Protein AF-A0A0S3R8M5-F1 (afdb_monomer)

Secondary structure (DSSP, 8-state):
---GGGGS-TTSHHHHHHHHHHHHHHHHHH-BTTEEE--SGGGTTT-EEEHHHHHHHHHHSPPPTT----GGGT---------------

Solvent-accessible surface area (backbone atoms only — not comparable to full-atom values): 5503 Å² total; per-residue (Å²): 129,92,63,77,33,69,80,44,59,76,91,38,69,58,22,52,54,43,50,52,55,48,50,54,48,28,53,76,53,30,41,63,84,77,23,28,60,24,73,29,75,94,45,68,58,66,40,70,35,38,63,69,59,42,50,52,44,39,71,76,38,62,61,58,90,82,69,79,70,50,56,86,28,56,49,75,79,81,78,80,75,77,82,79,79,78,88,89,134

pLDDT: mean 86.08, std 13.5, range [41.69, 97.62]

InterPro domains:
  IPR029480 Transposase-associated domain [PF13963] (3-75)

Radius of gyration: 16.36 Å; Cα contacts (8 Å, |Δi|>4): 91; chains: 1; bounding box: 55×29×42 Å

Sequence (89 aa):
MDKSWITKPRNTVEYSIGLQKFLDFAFENGASGDTIRCPCPKCGFVKWQARGIVEEHLILKQFPINYVIWNLHGERQRQDISRNEDESQ

Organism: NCBI:txid157739

Structure (mmCIF, N/CA/C/O backbone):
data_AF-A0A0S3R8M5-F1
#
_entry.id   AF-A0A0S3R8M5-F1
#
loop_
_atom_site.group_PDB
_atom_site.id
_atom_site.type_symbol
_atom_site.label_atom_id
_atom_site.label_alt_id
_atom_site.label_comp_id
_atom_site.label_asym_id
_atom_site.label_entity_id
_atom_site.label_seq_id
_atom_site.pdbx_PDB_ins_code
_atom_site.Cartn_x
_atom_site.Cartn_y
_atom_site.Cartn_z
_atom_site.occupancy
_atom_site.B_iso_or_equiv
_atom_site.auth_seq_id
_atom_site.auth_comp_id
_atom_site.auth_asym_id
_atom_site.auth_atom_id
_atom_site.pdbx_PDB_model_num
ATOM 1 N N . MET A 1 1 ? 4.848 10.087 7.349 1.00 80.25 1 MET A N 1
ATOM 2 C CA . MET A 1 1 ? 3.399 10.097 7.044 1.00 80.25 1 MET A CA 1
ATOM 3 C C . MET A 1 1 ? 2.644 9.589 8.269 1.00 80.25 1 MET A C 1
ATOM 5 O O . MET A 1 1 ? 3.200 8.737 8.952 1.00 80.25 1 MET A O 1
ATOM 9 N N . ASP A 1 2 ? 1.444 10.102 8.571 1.00 87.81 2 ASP A N 1
ATOM 10 C CA . ASP A 1 2 ? 0.576 9.482 9.588 1.00 87.81 2 ASP A CA 1
ATOM 11 C C . ASP A 1 2 ? 0.167 8.071 9.130 1.00 87.81 2 ASP A C 1
ATOM 13 O O . ASP A 1 2 ? -0.198 7.876 7.971 1.00 87.81 2 ASP A O 1
ATOM 17 N N . LYS A 1 3 ? 0.271 7.091 10.032 1.00 90.00 3 LYS A N 1
ATOM 18 C CA . LYS A 1 3 ? -0.022 5.668 9.789 1.00 90.00 3 LYS A CA 1
ATOM 19 C C . LYS A 1 3 ? -1.118 5.126 10.703 1.00 90.00 3 LYS A C 1
ATOM 21 O O . LYS A 1 3 ? -1.442 3.945 10.626 1.00 90.00 3 LYS A O 1
ATOM 26 N N . SER A 1 4 ? -1.721 5.982 11.533 1.00 91.69 4 SER A N 1
ATOM 27 C CA . SER A 1 4 ? -2.831 5.609 12.417 1.00 91.69 4 SER A CA 1
ATOM 28 C C . SER A 1 4 ? -4.048 5.067 11.652 1.00 91.69 4 SER A C 1
ATOM 30 O O . SER A 1 4 ? -4.839 4.301 12.197 1.00 91.69 4 SER A O 1
ATOM 32 N N . TRP A 1 5 ? -4.173 5.412 10.367 1.00 92.56 5 TRP A N 1
ATOM 33 C CA . TRP A 1 5 ? -5.218 4.923 9.471 1.00 92.56 5 TRP A CA 1
ATOM 34 C C . TRP A 1 5 ? -5.125 3.420 9.168 1.00 92.56 5 TRP A C 1
ATOM 36 O O . TRP A 1 5 ? -6.144 2.816 8.849 1.00 92.56 5 TRP A O 1
ATOM 46 N N . ILE A 1 6 ? -3.949 2.791 9.306 1.00 91.50 6 ILE A N 1
ATOM 47 C CA . ILE A 1 6 ? -3.743 1.361 9.001 1.00 91.50 6 ILE A CA 1
ATOM 48 C C . ILE A 1 6 ? -4.636 0.460 9.866 1.00 91.50 6 ILE A C 1
ATOM 50 O O . ILE A 1 6 ? -5.057 -0.609 9.424 1.00 91.50 6 ILE A O 1
ATOM 54 N N . THR A 1 7 ? -4.940 0.891 11.092 1.00 90.75 7 THR A N 1
ATOM 55 C CA . THR A 1 7 ? -5.775 0.146 12.044 1.00 90.75 7 THR A CA 1
ATOM 56 C C . THR A 1 7 ? -7.255 0.526 11.978 1.00 90.75 7 THR A C 1
ATOM 58 O O . THR A 1 7 ? -8.063 -0.048 12.710 1.00 90.75 7 THR A O 1
ATOM 61 N N . LYS A 1 8 ? -7.639 1.480 11.120 1.00 92.19 8 LYS A N 1
ATOM 62 C CA . LYS A 1 8 ? -9.039 1.886 10.952 1.00 92.19 8 LYS A CA 1
ATOM 63 C C . LYS A 1 8 ? -9.809 0.850 10.121 1.00 92.19 8 LYS A C 1
ATOM 65 O O . LYS A 1 8 ? -9.210 0.173 9.282 1.00 92.19 8 LYS A O 1
ATOM 70 N N . PRO A 1 9 ? -11.131 0.706 10.327 1.00 91.75 9 PRO A N 1
ATOM 71 C CA . PRO A 1 9 ? -11.939 -0.182 9.501 1.00 91.75 9 PRO A CA 1
ATOM 72 C C . PRO A 1 9 ? -11.905 0.231 8.021 1.00 91.75 9 PRO A C 1
ATOM 74 O O . PRO A 1 9 ? -11.889 1.409 7.681 1.00 91.75 9 PRO A O 1
ATOM 77 N N . ARG A 1 10 ? -11.927 -0.751 7.117 1.00 90.38 10 ARG A N 1
ATOM 78 C CA . ARG A 1 10 ? -11.737 -0.530 5.667 1.00 90.38 10 ARG A CA 1
ATOM 79 C C . ARG A 1 10 ? -12.858 0.258 4.993 1.00 90.38 10 ARG A C 1
ATOM 81 O O . ARG A 1 10 ? -12.660 0.806 3.918 1.00 90.38 10 ARG A O 1
ATOM 88 N N . ASN A 1 11 ? -14.035 0.282 5.609 1.00 91.12 11 ASN A N 1
ATOM 89 C CA . ASN A 1 11 ? -15.190 1.038 5.142 1.00 91.12 11 ASN A CA 1
ATOM 90 C C . ASN A 1 11 ? -15.204 2.489 5.649 1.00 91.12 11 ASN A C 1
ATOM 92 O O . ASN A 1 11 ? -16.204 3.171 5.441 1.00 91.12 11 ASN A O 1
ATOM 96 N N . THR A 1 12 ? -14.149 2.961 6.324 1.00 95.12 12 THR A N 1
ATOM 97 C CA . THR A 1 12 ? -14.071 4.359 6.756 1.00 95.12 12 THR A CA 1
ATOM 98 C C . THR A 1 12 ? -13.284 5.224 5.780 1.00 95.12 12 THR A C 1
ATOM 100 O O . THR A 1 12 ? -12.395 4.771 5.051 1.00 95.12 12 THR A O 1
ATOM 103 N N . VAL A 1 13 ? -13.611 6.515 5.793 1.00 95.69 13 VAL A N 1
ATOM 104 C CA . VAL A 1 13 ? -12.961 7.531 4.960 1.00 95.69 13 VAL A CA 1
ATOM 105 C C . VAL A 1 13 ? -11.481 7.664 5.320 1.00 95.69 13 VAL A C 1
ATOM 107 O O . VAL A 1 13 ? -10.645 7.827 4.435 1.00 95.69 13 VAL A O 1
ATOM 110 N N . GLU A 1 14 ? -11.126 7.529 6.598 1.00 95.50 14 GLU A N 1
ATOM 111 C CA . GLU A 1 14 ? -9.743 7.597 7.072 1.00 95.50 14 GLU A CA 1
ATOM 112 C C . GLU A 1 14 ? -8.878 6.501 6.449 1.00 95.50 14 GLU A C 1
ATOM 114 O O . GLU A 1 14 ? -7.761 6.786 6.014 1.00 95.50 14 GLU A O 1
ATOM 119 N N . TYR A 1 15 ? -9.400 5.271 6.362 1.00 94.25 15 TYR A N 1
ATOM 120 C CA . TYR A 1 15 ? -8.687 4.174 5.713 1.00 94.25 15 TYR A CA 1
ATOM 121 C C . TYR A 1 15 ? -8.497 4.450 4.220 1.00 94.25 15 TYR A C 1
ATOM 123 O O . TYR A 1 15 ? -7.385 4.327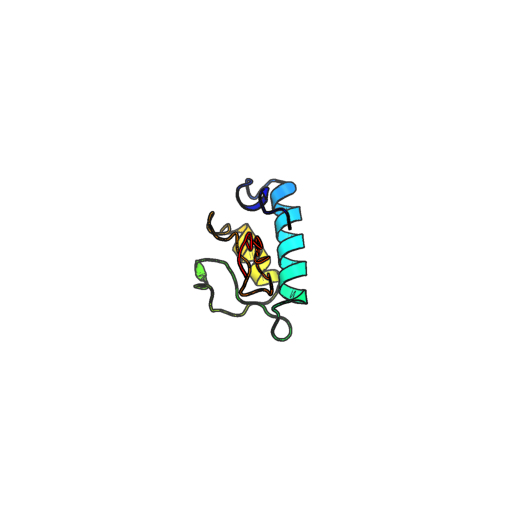 3.711 1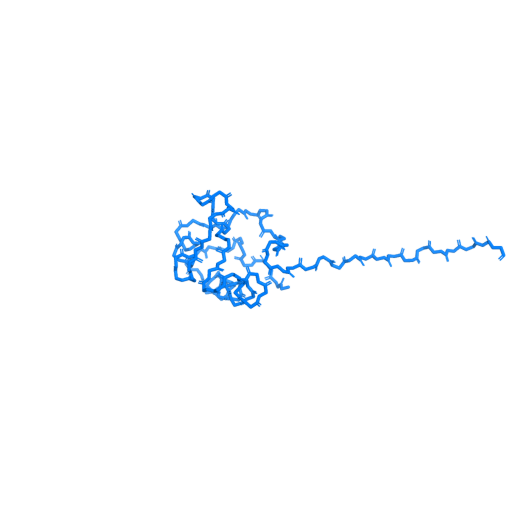.00 94.25 15 TYR A O 1
ATOM 131 N N . SER A 1 16 ? -9.555 4.887 3.528 1.00 94.56 16 SER A N 1
ATOM 132 C CA . SER A 1 16 ? -9.497 5.202 2.096 1.00 94.56 16 SER A CA 1
ATOM 133 C C . SER A 1 16 ? -8.488 6.312 1.785 1.00 94.56 16 SER A C 1
ATOM 135 O O . SER A 1 16 ? -7.692 6.181 0.856 1.00 94.56 16 SER A O 1
ATOM 137 N N . ILE A 1 17 ? -8.490 7.397 2.564 1.00 96.12 17 ILE A N 1
ATOM 138 C CA . ILE A 1 17 ? -7.552 8.514 2.390 1.00 96.12 17 ILE A CA 1
ATOM 139 C C . ILE A 1 17 ? -6.121 8.055 2.664 1.00 96.12 17 ILE A C 1
ATOM 141 O O . ILE A 1 17 ? -5.203 8.393 1.917 1.00 96.12 17 ILE A O 1
ATOM 145 N N . GLY A 1 18 ? -5.918 7.299 3.742 1.00 95.12 18 GLY A N 1
ATOM 146 C CA . GLY A 1 18 ? -4.610 6.767 4.096 1.00 95.12 18 GLY A CA 1
ATOM 147 C C . GLY A 1 18 ? -4.046 5.824 3.034 1.00 95.12 18 GLY A C 1
ATOM 148 O O . GLY A 1 18 ? -2.885 5.963 2.649 1.00 95.12 18 GLY A O 1
ATOM 149 N N . LEU A 1 19 ? -4.885 4.934 2.496 1.00 95.12 19 LEU A N 1
ATOM 150 C CA . LEU A 1 19 ? -4.524 4.019 1.417 1.00 95.12 19 LEU A CA 1
ATOM 151 C C . LEU A 1 19 ? -4.100 4.772 0.153 1.00 95.12 19 LEU A C 1
ATOM 153 O O . LEU A 1 19 ? -3.052 4.457 -0.405 1.00 95.12 19 LEU A O 1
ATOM 157 N N . GLN A 1 20 ? -4.857 5.786 -0.272 1.00 96.81 20 GLN A N 1
ATOM 158 C CA . GLN A 1 20 ? -4.489 6.586 -1.446 1.00 96.81 20 GLN A CA 1
ATOM 159 C C . GLN A 1 20 ? -3.155 7.309 -1.246 1.00 96.81 20 GLN A C 1
ATOM 161 O O . GLN A 1 20 ? -2.280 7.218 -2.103 1.00 96.81 20 GLN A O 1
ATOM 166 N N . LYS A 1 21 ? -2.936 7.907 -0.068 1.00 96.31 21 LYS A N 1
ATOM 167 C CA . LYS A 1 21 ? -1.648 8.530 0.277 1.00 96.31 21 LYS A CA 1
ATOM 168 C C . LYS A 1 21 ? -0.493 7.528 0.263 1.00 96.31 21 LYS A C 1
ATOM 170 O O . LYS A 1 21 ? 0.596 7.863 -0.196 1.00 96.31 21 LYS A O 1
ATOM 175 N N . PHE A 1 22 ? -0.711 6.308 0.759 1.00 95.38 22 PHE A N 1
ATOM 176 C CA . PHE A 1 22 ? 0.287 5.243 0.666 1.00 95.38 22 PHE A CA 1
ATOM 177 C C . PHE A 1 22 ? 0.598 4.886 -0.788 1.00 95.38 22 PHE A C 1
ATOM 179 O O . PHE A 1 22 ? 1.771 4.767 -1.131 1.00 95.38 22 PHE A O 1
ATOM 186 N N . LEU A 1 23 ? -0.422 4.716 -1.633 1.00 96.38 23 LEU A N 1
ATOM 187 C CA . LEU A 1 23 ? -0.225 4.387 -3.044 1.00 96.38 23 LEU A CA 1
ATOM 188 C C . LEU A 1 23 ? 0.551 5.499 -3.754 1.00 96.38 23 LEU A C 1
ATOM 190 O O . LEU A 1 23 ? 1.534 5.199 -4.420 1.00 96.38 23 LEU A O 1
ATOM 194 N N . ASP A 1 24 ? 0.181 6.765 -3.559 1.00 97.31 24 ASP A N 1
ATOM 195 C CA . ASP A 1 24 ? 0.915 7.906 -4.122 1.00 97.31 24 ASP A CA 1
ATOM 196 C C . ASP A 1 24 ? 2.389 7.867 -3.723 1.00 97.31 24 ASP A C 1
ATOM 198 O O . ASP A 1 24 ? 3.269 7.836 -4.582 1.00 97.31 24 ASP A O 1
ATOM 202 N N . PHE A 1 25 ? 2.652 7.743 -2.421 1.00 96.06 25 PHE A N 1
ATOM 203 C CA . PHE A 1 25 ? 4.007 7.656 -1.896 1.00 96.06 25 PHE A CA 1
ATOM 204 C C . PHE A 1 25 ? 4.789 6.472 -2.482 1.00 96.06 25 PHE A C 1
ATOM 206 O O . PHE A 1 25 ? 5.924 6.633 -2.929 1.00 96.06 25 PHE A O 1
ATOM 213 N N . ALA A 1 26 ? 4.198 5.277 -2.486 1.00 95.44 26 ALA A N 1
ATOM 214 C CA . ALA A 1 26 ? 4.874 4.059 -2.910 1.00 95.44 26 ALA A CA 1
ATOM 215 C C . ALA A 1 26 ? 5.186 4.052 -4.410 1.00 95.44 26 ALA A C 1
ATOM 217 O O . ALA A 1 26 ? 6.237 3.543 -4.801 1.00 95.44 26 ALA A O 1
ATOM 218 N N . PHE A 1 27 ? 4.297 4.609 -5.235 1.00 96.62 27 PHE A N 1
ATOM 219 C CA . PHE A 1 27 ? 4.518 4.718 -6.675 1.00 96.62 27 PHE A CA 1
ATOM 220 C C . PHE A 1 27 ? 5.528 5.809 -7.030 1.00 96.62 27 PHE A C 1
ATOM 222 O O . PHE A 1 27 ? 6.330 5.618 -7.936 1.00 96.62 27 PHE A O 1
ATOM 229 N N . GLU A 1 28 ? 5.553 6.913 -6.288 1.00 96.44 28 GLU A N 1
ATOM 230 C CA . GLU A 1 28 ? 6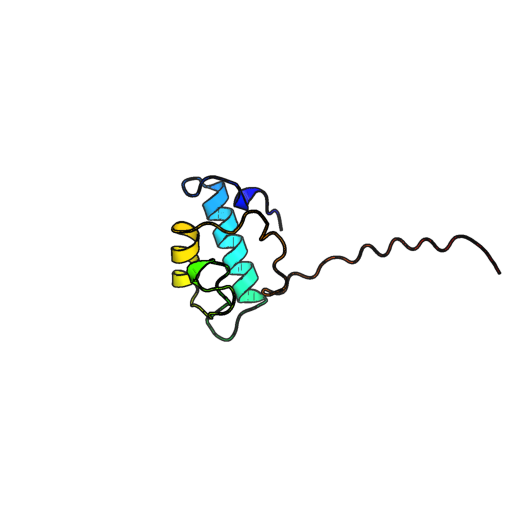.548 7.968 -6.487 1.00 96.44 28 GLU A CA 1
ATOM 231 C C . GLU A 1 28 ? 7.962 7.523 -6.068 1.00 96.44 28 GLU A C 1
ATOM 233 O O . GLU A 1 28 ? 8.944 7.877 -6.716 1.00 96.44 28 GLU A O 1
ATOM 238 N N . ASN A 1 29 ? 8.081 6.721 -5.003 1.00 95.00 29 ASN A N 1
ATOM 239 C CA . ASN A 1 29 ? 9.371 6.475 -4.342 1.00 95.00 29 ASN A CA 1
ATOM 240 C C . ASN A 1 29 ? 9.906 5.039 -4.469 1.00 95.00 29 ASN A C 1
ATOM 242 O O . ASN A 1 29 ? 11.065 4.784 -4.140 1.00 95.00 29 ASN A O 1
ATOM 246 N N . GLY A 1 30 ? 9.084 4.081 -4.902 1.00 92.12 30 GLY A N 1
ATOM 247 C CA . GLY A 1 30 ? 9.439 2.658 -4.911 1.00 92.12 30 GLY A CA 1
ATOM 248 C C . GLY A 1 30 ? 8.921 1.874 -6.112 1.00 92.12 30 GLY A C 1
ATOM 249 O O . GLY A 1 30 ? 8.926 0.640 -6.064 1.00 92.12 30 GLY A O 1
ATOM 250 N N . ALA A 1 31 ? 8.451 2.556 -7.158 1.00 95.62 31 ALA A N 1
ATOM 251 C CA . ALA A 1 31 ? 7.974 1.900 -8.364 1.00 95.62 31 ALA A CA 1
ATOM 252 C C . ALA A 1 31 ? 9.106 1.386 -9.255 1.00 95.62 31 ALA A C 1
ATOM 254 O O . ALA A 1 31 ? 10.197 1.949 -9.337 1.00 95.62 31 ALA A O 1
ATOM 255 N N . SER A 1 32 ? 8.797 0.307 -9.964 1.00 95.25 32 SER A N 1
ATOM 256 C CA . SER A 1 32 ? 9.530 -0.162 -11.129 1.00 95.25 32 SER A CA 1
ATOM 257 C C . SER A 1 32 ? 8.555 -0.144 -12.303 1.00 95.25 32 SER A C 1
ATOM 259 O O . SER A 1 32 ? 7.628 -0.959 -12.366 1.00 95.25 32 SER A O 1
ATOM 261 N N . GLY A 1 33 ? 8.707 0.857 -13.176 1.00 94.94 33 GLY A N 1
ATOM 262 C CA . GLY A 1 33 ? 7.689 1.197 -14.173 1.00 94.94 33 GLY A CA 1
ATOM 263 C C . GLY A 1 33 ? 6.355 1.524 -13.498 1.00 94.94 33 GLY A C 1
ATOM 264 O O . GLY A 1 33 ? 6.317 2.293 -12.542 1.00 94.94 33 GLY A O 1
ATOM 265 N N . ASP A 1 34 ? 5.284 0.863 -13.934 1.00 94.81 34 ASP A N 1
ATOM 266 C CA . ASP A 1 34 ? 3.922 1.077 -13.424 1.00 94.81 34 ASP A CA 1
ATOM 267 C C . ASP A 1 34 ? 3.538 0.107 -12.295 1.00 94.81 34 ASP A C 1
ATOM 269 O O . ASP A 1 34 ? 2.358 -0.185 -12.072 1.00 94.81 34 ASP A O 1
ATOM 273 N N . THR A 1 35 ? 4.527 -0.442 -11.582 1.00 97.56 35 THR A N 1
ATOM 274 C CA . THR A 1 35 ? 4.298 -1.446 -10.536 1.00 97.56 35 THR A CA 1
ATOM 275 C C . THR A 1 35 ? 5.085 -1.177 -9.261 1.00 97.56 35 THR A C 1
ATOM 277 O O . THR A 1 35 ? 6.191 -0.646 -9.296 1.00 97.56 35 THR A O 1
ATOM 280 N N . ILE A 1 36 ? 4.539 -1.617 -8.125 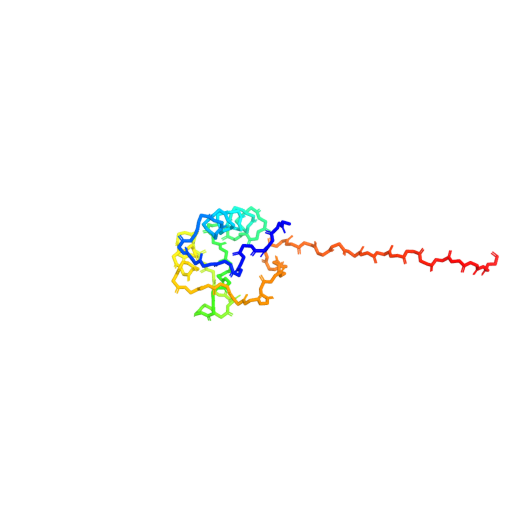1.00 96.75 36 ILE A N 1
ATOM 281 C CA . ILE A 1 36 ? 5.221 -1.650 -6.820 1.00 96.75 36 ILE A CA 1
ATOM 282 C C . ILE A 1 36 ? 5.133 -3.054 -6.217 1.00 96.75 36 ILE A C 1
ATOM 284 O O . ILE A 1 36 ? 4.250 -3.837 -6.572 1.00 96.75 36 ILE A O 1
ATOM 288 N N . ARG A 1 37 ? 5.996 -3.377 -5.247 1.00 93.88 37 ARG A N 1
ATOM 289 C CA . ARG A 1 37 ? 5.835 -4.598 -4.436 1.00 93.88 37 A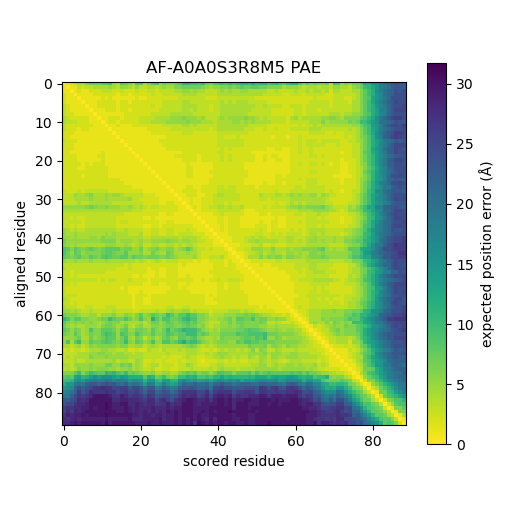RG A CA 1
ATOM 290 C C . ARG A 1 37 ? 4.524 -4.544 -3.645 1.00 93.88 37 ARG A C 1
ATOM 292 O O . ARG A 1 37 ? 4.342 -3.643 -2.840 1.00 93.88 37 ARG A O 1
ATOM 299 N N . CYS A 1 38 ? 3.609 -5.497 -3.830 1.00 92.88 38 CYS A N 1
ATOM 300 C CA . CYS A 1 38 ? 2.355 -5.505 -3.069 1.00 92.88 38 CYS A CA 1
ATOM 301 C C . CYS A 1 38 ? 2.637 -5.817 -1.591 1.00 92.88 38 CYS A C 1
ATOM 303 O O . CYS A 1 38 ? 3.136 -6.909 -1.300 1.00 92.88 38 CYS A O 1
ATOM 305 N N . PRO A 1 39 ? 2.239 -4.947 -0.647 1.00 89.69 39 PRO A N 1
ATOM 306 C CA . PRO A 1 39 ? 2.382 -5.200 0.788 1.00 89.69 39 PRO A CA 1
ATOM 307 C C . PRO A 1 39 ? 1.305 -6.158 1.329 1.00 89.69 39 PRO A C 1
ATOM 309 O O . PRO A 1 39 ? 1.218 -6.424 2.525 1.00 89.69 39 PRO A O 1
ATOM 312 N N . CYS A 1 40 ? 0.451 -6.682 0.453 1.00 88.69 40 CYS A N 1
ATOM 313 C CA . CYS A 1 40 ? -0.59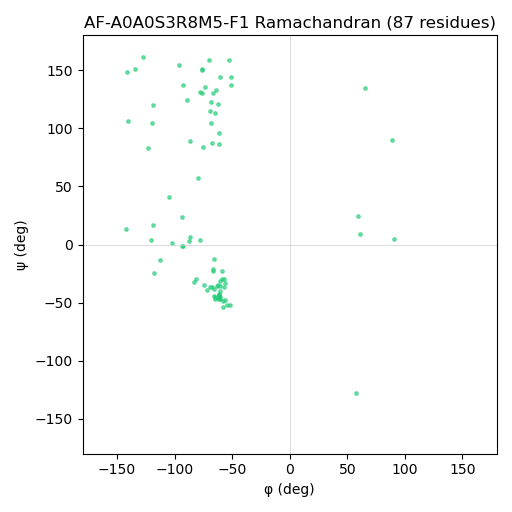6 -7.614 0.812 1.00 88.69 40 CYS A CA 1
ATOM 314 C C . CYS A 1 40 ? -0.018 -9.014 1.133 1.00 88.69 40 CYS A C 1
ATOM 316 O O . CYS A 1 40 ? 0.764 -9.550 0.338 1.00 88.69 40 CYS A O 1
ATOM 318 N N . PRO A 1 41 ? -0.466 -9.691 2.214 1.00 82.75 41 PRO A N 1
ATOM 319 C CA . PRO A 1 41 ? 0.039 -11.019 2.587 1.00 82.75 41 PRO A CA 1
ATOM 320 C C . PRO A 1 41 ? -0.100 -12.074 1.478 1.00 82.75 41 PRO A C 1
ATOM 322 O O . PRO A 1 41 ? 0.766 -12.927 1.314 1.00 82.75 41 PRO A O 1
ATOM 325 N N . LYS A 1 42 ? -1.156 -11.979 0.653 1.00 84.75 42 LYS A N 1
ATOM 326 C CA . LYS A 1 42 ? -1.394 -12.864 -0.508 1.00 84.75 42 LYS A CA 1
ATOM 327 C C . LYS A 1 42 ? -0.255 -12.816 -1.538 1.00 84.75 42 LYS A C 1
ATOM 329 O O . LYS A 1 42 ? -0.018 -13.794 -2.243 1.00 84.75 42 LYS A O 1
ATOM 334 N N . CYS A 1 43 ? 0.431 -11.681 -1.652 1.00 89.12 43 CYS A N 1
ATOM 335 C CA . CYS A 1 43 ? 1.552 -11.508 -2.573 1.00 89.12 43 CYS A CA 1
ATOM 336 C C . CYS A 1 43 ? 2.917 -11.782 -1.933 1.00 89.12 43 CYS A C 1
ATOM 338 O O . CYS A 1 43 ? 3.928 -11.680 -2.627 1.00 89.12 43 CYS A O 1
ATOM 340 N N . GLY A 1 44 ? 2.958 -12.117 -0.640 1.00 83.12 44 GLY A N 1
ATOM 341 C CA . GLY A 1 44 ? 4.192 -12.441 0.071 1.00 83.12 44 GLY A CA 1
ATOM 342 C C . GLY A 1 44 ? 5.223 -11.313 0.082 1.00 83.12 44 GLY A C 1
ATOM 343 O O . GLY A 1 44 ? 6.405 -11.604 0.181 1.00 83.12 44 GLY A O 1
ATOM 344 N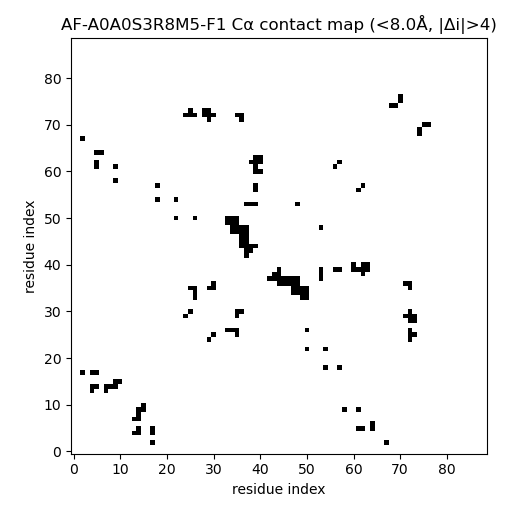 N . PHE A 1 45 ? 4.805 -10.048 -0.065 1.00 83.12 45 PHE A N 1
ATOM 345 C CA . PHE A 1 45 ? 5.684 -8.863 -0.081 1.00 83.12 45 PHE A CA 1
ATOM 346 C C . PHE A 1 45 ? 6.731 -8.823 -1.211 1.00 83.12 45 PHE A C 1
ATOM 348 O O . PHE A 1 45 ? 7.602 -7.954 -1.220 1.00 83.12 45 PHE A O 1
ATOM 355 N N . VAL A 1 46 ? 6.645 -9.737 -2.184 1.00 85.81 46 VAL A N 1
ATOM 356 C CA . VAL A 1 46 ? 7.638 -9.881 -3.264 1.00 85.81 46 VAL A CA 1
ATOM 357 C C . VAL A 1 46 ? 7.064 -9.638 -4.655 1.00 85.81 46 VAL A C 1
ATOM 359 O O . VAL A 1 46 ? 7.809 -9.267 -5.559 1.00 85.81 46 VAL A O 1
ATOM 362 N N . LYS A 1 47 ? 5.752 -9.828 -4.856 1.00 92.44 47 LYS A N 1
ATOM 363 C CA . LYS A 1 47 ? 5.145 -9.650 -6.183 1.00 92.44 47 LYS A CA 1
ATOM 364 C C . LYS A 1 47 ? 4.986 -8.173 -6.516 1.00 92.44 47 LYS A C 1
ATOM 366 O O . LYS A 1 47 ? 4.390 -7.429 -5.739 1.00 92.44 47 LYS A O 1
ATOM 371 N N . TRP A 1 48 ? 5.448 -7.798 -7.701 1.00 95.94 48 TRP A N 1
ATOM 372 C CA . TRP A 1 48 ? 5.191 -6.499 -8.308 1.00 95.94 48 TRP A CA 1
ATOM 373 C C . TRP A 1 48 ? 3.781 -6.472 -8.889 1.00 95.94 48 TRP A C 1
ATOM 375 O O . TR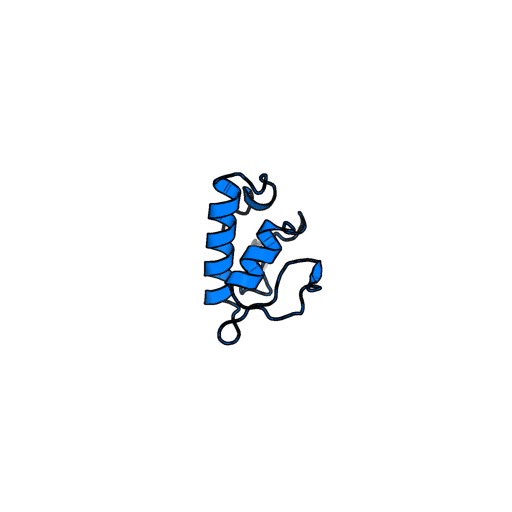P A 1 48 ? 3.364 -7.427 -9.544 1.00 95.94 48 TRP A O 1
ATOM 385 N N . GLN A 1 49 ? 3.025 -5.423 -8.588 1.00 97.06 49 GLN A N 1
ATOM 386 C CA . GLN A 1 49 ? 1.635 -5.271 -8.999 1.00 97.06 49 GLN A CA 1
ATOM 387 C C . GLN A 1 49 ? 1.340 -3.823 -9.383 1.00 97.06 49 GLN A C 1
ATOM 389 O O . GLN A 1 49 ? 1.911 -2.891 -8.812 1.00 97.06 49 GLN A O 1
ATOM 394 N N . ALA A 1 50 ? 0.426 -3.651 -10.336 1.00 97.62 50 ALA A N 1
ATOM 395 C CA . ALA A 1 50 ? -0.063 -2.343 -10.756 1.00 97.62 50 ALA A CA 1
ATOM 396 C C . ALA A 1 50 ? -0.938 -1.693 -9.675 1.00 97.62 50 ALA A C 1
ATOM 398 O O . ALA A 1 50 ? -1.513 -2.381 -8.826 1.00 97.62 50 ALA A O 1
ATOM 399 N N . ARG A 1 51 ? -1.077 -0.363 -9.732 1.00 97.38 51 ARG A N 1
ATOM 400 C CA . ARG A 1 51 ? -1.734 0.441 -8.687 1.00 97.38 51 ARG A CA 1
ATOM 401 C C . ARG A 1 51 ? -3.124 -0.066 -8.310 1.00 97.38 51 ARG A C 1
ATOM 403 O O . ARG A 1 51 ? -3.362 -0.328 -7.136 1.00 97.38 51 ARG A O 1
ATOM 410 N N . GLY A 1 52 ? -3.995 -0.271 -9.299 1.00 96.75 52 GLY A N 1
ATOM 411 C CA . GLY A 1 52 ? -5.365 -0.741 -9.060 1.00 96.75 52 GLY A CA 1
ATOM 412 C C . GLY A 1 52 ? -5.426 -2.126 -8.408 1.00 96.75 52 GLY A C 1
ATOM 413 O O . GLY A 1 52 ? -6.255 -2.362 -7.538 1.00 96.75 52 GLY A O 1
ATOM 414 N N . ILE A 1 53 ? -4.490 -3.019 -8.748 1.00 96.12 53 ILE A N 1
ATOM 415 C CA . ILE A 1 53 ? -4.413 -4.368 -8.165 1.00 96.12 53 ILE A CA 1
ATOM 416 C C . ILE A 1 53 ? -3.928 -4.306 -6.714 1.00 96.12 53 ILE A C 1
ATOM 418 O O . ILE A 1 53 ? -4.410 -5.047 -5.858 1.00 96.12 53 ILE A O 1
ATOM 422 N N . VAL A 1 54 ? -2.966 -3.427 -6.411 1.00 95.31 54 VAL A N 1
ATOM 423 C CA . VAL A 1 54 ? -2.517 -3.208 -5.029 1.00 95.31 54 VAL A CA 1
ATOM 424 C C . VAL A 1 54 ? -3.640 -2.603 -4.190 1.00 95.31 54 VAL A C 1
ATOM 426 O O . VAL A 1 54 ? -3.879 -3.076 -3.081 1.00 95.31 54 VAL A O 1
ATOM 429 N N . GLU A 1 55 ? -4.351 -1.610 -4.723 1.00 95.69 55 GLU A N 1
ATOM 430 C CA . GLU A 1 55 ? -5.505 -0.993 -4.070 1.00 95.69 55 GLU A CA 1
ATOM 431 C C . GLU A 1 55 ? -6.595 -2.023 -3.755 1.00 95.69 55 GLU A C 1
ATOM 433 O O . GLU A 1 55 ? -6.967 -2.182 -2.593 1.00 95.69 55 GLU A O 1
ATOM 438 N N . GLU A 1 56 ? -7.040 -2.789 -4.756 1.00 95.00 56 GLU A N 1
ATOM 439 C CA . GLU A 1 56 ? -8.041 -3.845 -4.587 1.00 95.00 56 GLU A CA 1
ATOM 440 C C . GLU A 1 56 ? -7.601 -4.861 -3.525 1.00 95.00 56 GLU A C 1
ATOM 442 O O . GLU A 1 56 ? -8.355 -5.193 -2.607 1.00 95.00 56 GLU A O 1
ATOM 447 N N . HIS A 1 57 ? -6.352 -5.331 -3.596 1.00 94.00 57 HIS A N 1
ATOM 448 C CA . HIS A 1 57 ? -5.829 -6.276 -2.618 1.00 94.00 57 HIS A CA 1
ATOM 449 C C . HIS A 1 57 ? -5.835 -5.722 -1.192 1.00 94.00 57 HIS A C 1
ATOM 451 O O . HIS A 1 57 ? -6.088 -6.499 -0.272 1.00 94.00 57 HIS A O 1
ATOM 457 N N . LEU A 1 58 ? -5.579 -4.427 -0.996 1.00 91.62 58 LEU A N 1
ATOM 458 C CA . LEU A 1 58 ? -5.545 -3.800 0.328 1.00 91.62 58 LEU A CA 1
ATOM 459 C C . LEU A 1 58 ? -6.941 -3.447 0.851 1.00 91.62 58 LEU A C 1
ATOM 461 O O . LEU A 1 58 ? -7.192 -3.571 2.050 1.00 91.62 58 LEU A O 1
ATOM 465 N N . ILE A 1 59 ? -7.884 -3.149 -0.046 1.00 90.88 59 ILE A N 1
ATOM 466 C CA . ILE A 1 59 ? -9.313 -3.072 0.278 1.00 90.88 59 ILE A CA 1
ATOM 467 C C . ILE A 1 59 ? -9.847 -4.448 0.680 1.00 90.88 59 ILE A C 1
ATOM 469 O O . ILE A 1 59 ? -10.646 -4.538 1.605 1.00 90.88 59 ILE A O 1
ATOM 473 N N . LEU A 1 60 ? -9.421 -5.545 0.046 1.00 89.69 60 LEU A N 1
ATOM 474 C CA . LEU A 1 60 ? -9.899 -6.898 0.368 1.00 89.69 60 LEU A CA 1
ATOM 475 C C . LEU A 1 60 ? -9.164 -7.543 1.547 1.00 89.69 60 LEU A C 1
ATOM 477 O O . LEU A 1 60 ? -9.767 -8.319 2.297 1.00 89.69 60 LEU A O 1
ATOM 481 N N . LYS A 1 61 ? -7.882 -7.227 1.732 1.00 84.25 61 LYS A N 1
ATOM 482 C CA . LYS A 1 61 ? -7.038 -7.709 2.827 1.00 84.25 61 LYS A CA 1
ATOM 483 C C . LYS A 1 61 ? -6.144 -6.581 3.321 1.00 84.25 61 LYS A C 1
ATOM 485 O O . LYS A 1 61 ? -5.152 -6.248 2.682 1.00 84.25 61 LYS A O 1
ATOM 490 N N . GLN A 1 62 ? -6.489 -6.051 4.493 1.00 77.56 62 GLN A N 1
ATOM 491 C CA . GLN A 1 62 ? -5.743 -4.974 5.131 1.00 77.56 62 GLN A CA 1
ATOM 492 C C . GLN A 1 62 ? -4.250 -5.289 5.271 1.00 77.56 62 GLN A C 1
ATOM 494 O O . GLN A 1 62 ? -3.826 -6.450 5.320 1.00 77.56 62 GLN A O 1
ATOM 499 N N . PHE A 1 63 ? -3.472 -4.223 5.418 1.00 81.81 63 PHE A N 1
ATOM 500 C CA . PHE A 1 63 ? -2.093 -4.308 5.862 1.00 81.81 63 PHE A CA 1
ATOM 501 C C . PHE A 1 63 ? -1.976 -5.144 7.144 1.00 81.81 63 PHE A C 1
ATOM 503 O O . PHE A 1 63 ? -2.834 -5.049 8.034 1.00 81.81 63 PHE A O 1
ATOM 510 N N . PRO A 1 64 ? -0.887 -5.913 7.290 1.00 80.31 64 PRO A N 1
ATOM 511 C CA . PRO A 1 64 ? -0.460 -6.355 8.608 1.00 80.31 64 PRO A CA 1
ATOM 512 C C . PRO A 1 64 ? -0.365 -5.148 9.552 1.00 80.31 64 PRO A C 1
ATOM 514 O O . PRO A 1 64 ? 0.155 -4.104 9.164 1.00 80.31 64 PRO A O 1
ATOM 517 N N . ILE A 1 65 ? -0.839 -5.284 10.793 1.00 75.31 65 ILE A N 1
ATOM 518 C CA . ILE A 1 65 ? -0.864 -4.185 11.782 1.00 75.31 65 ILE A CA 1
ATOM 519 C C . ILE A 1 65 ? 0.541 -3.607 12.030 1.00 75.31 65 ILE A C 1
ATOM 521 O O . ILE A 1 65 ? 0.696 -2.421 12.300 1.00 75.31 65 ILE A O 1
ATOM 525 N N . ASN A 1 66 ? 1.576 -4.434 11.893 1.00 78.81 66 ASN A N 1
ATOM 526 C CA . ASN A 1 66 ? 2.979 -4.061 12.040 1.00 78.81 66 ASN A CA 1
ATOM 527 C C . ASN A 1 66 ? 3.628 -3.530 10.748 1.00 78.81 66 ASN A C 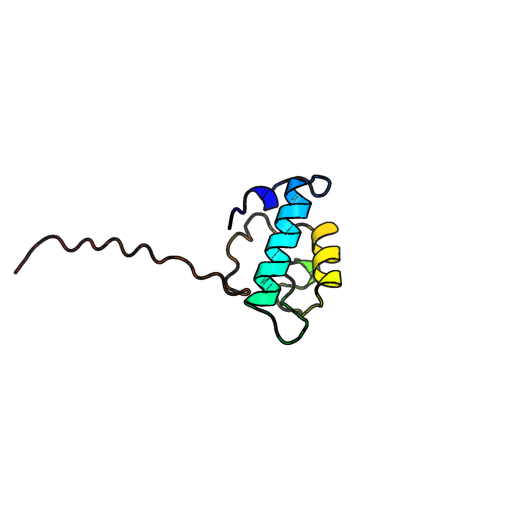1
ATOM 529 O O . ASN A 1 66 ? 4.820 -3.225 10.756 1.00 78.81 66 ASN A O 1
ATOM 533 N N . TYR A 1 67 ? 2.886 -3.390 9.644 1.00 81.56 67 TYR A N 1
ATOM 534 C CA . TYR A 1 67 ? 3.398 -2.839 8.385 1.00 81.56 67 TYR A CA 1
ATOM 535 C C . TYR A 1 67 ? 3.457 -1.302 8.422 1.00 81.56 67 TYR A C 1
ATOM 537 O O . TYR A 1 67 ? 2.854 -0.589 7.620 1.00 81.56 67 TYR A O 1
ATOM 545 N N . VAL A 1 68 ? 4.185 -0.782 9.409 1.00 79.00 68 VAL A N 1
ATOM 546 C CA . VAL A 1 68 ? 4.334 0.655 9.676 1.00 79.00 68 VAL A CA 1
ATOM 547 C C . VAL A 1 68 ? 5.668 1.212 9.188 1.00 79.00 68 VAL A C 1
ATOM 549 O O . VAL A 1 68 ? 5.931 2.393 9.378 1.00 79.00 68 VAL A O 1
ATOM 552 N N . ILE A 1 69 ? 6.518 0.394 8.570 1.00 83.44 69 ILE A N 1
ATOM 553 C CA . ILE A 1 69 ? 7.779 0.820 7.958 1.00 83.44 69 ILE A CA 1
ATOM 554 C C . ILE A 1 69 ? 7.691 0.498 6.472 1.00 83.44 69 ILE A C 1
ATOM 556 O O . ILE A 1 69 ? 7.536 -0.661 6.095 1.00 83.44 69 ILE A O 1
ATOM 560 N N . TRP A 1 70 ? 7.799 1.515 5.625 1.00 89.75 70 TRP A N 1
ATOM 561 C CA . TRP A 1 70 ? 7.679 1.380 4.174 1.00 89.75 70 TRP A CA 1
ATOM 562 C C . TRP A 1 70 ? 9.045 1.478 3.483 1.00 89.75 70 TRP A C 1
ATOM 564 O O . TRP A 1 70 ? 9.189 2.118 2.443 1.00 89.75 70 TRP A O 1
ATOM 574 N N . ASN A 1 71 ? 10.075 0.853 4.062 1.00 86.75 71 ASN A N 1
ATOM 575 C CA . ASN A 1 71 ? 11.449 0.870 3.537 1.00 86.75 71 ASN A CA 1
ATOM 576 C C . ASN A 1 71 ? 11.534 0.346 2.093 1.00 86.75 71 ASN A C 1
ATOM 578 O O . ASN A 1 71 ? 12.264 0.891 1.270 1.00 86.75 71 ASN A O 1
ATOM 582 N N . LEU A 1 72 ? 10.728 -0.668 1.760 1.00 86.12 72 LEU A N 1
ATOM 583 C CA . LEU A 1 72 ? 10.613 -1.220 0.408 1.00 86.12 72 LEU A CA 1
ATOM 584 C C . LEU A 1 72 ? 10.006 -0.241 -0.608 1.00 86.12 72 LEU A C 1
ATOM 586 O O . LEU A 1 72 ? 10.082 -0.519 -1.806 1.00 86.12 72 LEU A O 1
ATOM 590 N N . HIS A 1 73 ? 9.429 0.855 -0.117 1.00 91.06 73 HIS A N 1
ATOM 591 C CA . HIS A 1 73 ? 8.746 1.911 -0.857 1.00 91.06 73 HIS A CA 1
ATOM 592 C C . HIS A 1 73 ? 9.425 3.278 -0.679 1.00 91.06 73 HIS A C 1
ATOM 594 O O . HIS A 1 73 ? 8.805 4.302 -0.930 1.00 91.06 73 HIS A O 1
ATOM 600 N N . GLY A 1 74 ? 10.679 3.307 -0.213 1.00 88.69 74 GLY A N 1
ATOM 601 C CA . GLY A 1 74 ? 11.469 4.536 -0.115 1.00 88.69 74 GLY A CA 1
ATOM 602 C C . GLY A 1 74 ? 11.351 5.292 1.210 1.00 88.69 74 GLY A C 1
ATOM 603 O O . GLY A 1 74 ? 11.960 6.352 1.354 1.00 88.69 74 GLY A O 1
ATOM 604 N N . GLU A 1 75 ? 10.637 4.765 2.214 1.00 90.31 75 GLU A N 1
ATOM 605 C CA . GLU A 1 75 ? 10.640 5.389 3.538 1.00 90.31 75 GLU A CA 1
ATOM 606 C C . GLU A 1 75 ? 12.010 5.233 4.208 1.00 90.31 75 GLU A C 1
ATOM 608 O O . GLU A 1 75 ? 12.442 4.131 4.552 1.00 90.31 75 GLU A O 1
ATOM 613 N N . ARG A 1 76 ? 12.683 6.364 4.424 1.00 85.81 76 ARG A N 1
ATOM 614 C CA . ARG A 1 76 ? 13.928 6.439 5.189 1.00 85.81 76 ARG A CA 1
ATOM 615 C C . ARG A 1 76 ? 13.582 6.661 6.659 1.00 85.81 76 ARG A C 1
ATOM 617 O O . ARG A 1 76 ? 12.892 7.625 6.989 1.00 85.81 76 ARG A O 1
ATOM 624 N N . GLN A 1 77 ? 14.062 5.790 7.547 1.00 76.88 77 GLN A N 1
ATOM 625 C CA . GLN A 1 77 ? 13.987 6.063 8.982 1.00 76.88 77 GLN A CA 1
ATOM 626 C C . GLN A 1 77 ? 14.891 7.259 9.287 1.00 76.88 77 GLN A C 1
ATOM 628 O O . GLN A 1 77 ? 16.047 7.282 8.861 1.00 76.88 77 GLN A O 1
ATOM 633 N N . ARG A 1 78 ? 14.374 8.259 10.011 1.00 68.69 78 ARG A N 1
ATOM 634 C CA . ARG A 1 78 ? 15.256 9.264 10.606 1.00 68.69 78 ARG A CA 1
ATOM 635 C C . ARG A 1 78 ? 16.101 8.522 11.634 1.00 68.69 78 ARG A C 1
ATOM 637 O O . ARG A 1 78 ? 15.557 7.998 12.599 1.00 68.69 78 ARG A O 1
ATOM 644 N N . GLN A 1 79 ? 17.402 8.427 11.392 1.00 59.09 79 GLN A N 1
ATOM 645 C CA . GLN A 1 79 ? 18.330 8.086 12.456 1.00 59.09 79 GLN A CA 1
ATOM 646 C C . GLN A 1 79 ? 18.325 9.290 13.395 1.00 59.09 79 GLN A C 1
ATOM 648 O O . GLN A 1 79 ? 18.857 10.342 13.042 1.00 59.09 79 GLN A O 1
ATOM 653 N N . ASP A 1 80 ? 17.660 9.168 14.541 1.00 57.31 80 ASP A N 1
ATOM 654 C CA . ASP A 1 80 ? 17.894 10.086 15.649 1.00 57.31 80 ASP A CA 1
ATOM 655 C C . ASP A 1 80 ? 19.313 9.803 16.145 1.00 57.31 80 ASP A C 1
ATOM 657 O O . ASP A 1 80 ? 19.550 8.948 16.995 1.00 57.31 80 ASP A O 1
ATOM 661 N N . ILE A 1 81 ? 20.293 10.469 15.533 1.00 57.00 81 ILE A N 1
ATOM 662 C CA . ILE A 1 81 ? 21.622 10.574 16.116 1.00 57.00 81 ILE A CA 1
ATOM 663 C C . ILE A 1 81 ? 21.465 11.592 17.241 1.00 57.00 81 ILE A C 1
ATOM 665 O O . ILE A 1 81 ? 21.714 12.785 17.056 1.00 57.00 81 ILE A O 1
ATOM 669 N N . SER A 1 82 ? 21.022 11.137 18.413 1.00 57.84 82 SER A N 1
ATOM 670 C CA . SER A 1 82 ? 21.317 11.857 19.644 1.00 57.84 82 SER A CA 1
ATOM 671 C C . SER A 1 82 ? 22.839 11.856 19.775 1.00 57.84 82 SER A C 1
ATOM 673 O O . SER A 1 82 ? 23.434 10.868 20.208 1.00 57.84 82 SER A O 1
ATOM 675 N N . ARG A 1 83 ? 23.480 12.934 19.316 1.00 56.72 83 ARG A N 1
ATOM 676 C CA . ARG A 1 83 ? 24.860 13.265 19.669 1.00 56.72 83 ARG A CA 1
ATOM 677 C C . ARG A 1 83 ? 24.903 13.466 21.182 1.00 56.72 83 ARG A C 1
ATOM 679 O O . ARG A 1 83 ? 24.744 14.580 21.662 1.00 56.72 83 ARG A O 1
ATOM 686 N N . ASN A 1 84 ? 25.081 12.375 21.913 1.00 54.22 84 ASN A N 1
ATOM 687 C CA . ASN A 1 84 ? 25.719 12.425 23.213 1.00 54.22 84 ASN A CA 1
ATOM 688 C C . ASN A 1 84 ? 27.217 12.319 22.945 1.00 54.22 84 ASN A C 1
ATOM 690 O O . ASN A 1 84 ? 27.760 11.223 22.876 1.00 54.22 84 ASN A O 1
ATOM 694 N N . GLU A 1 85 ? 27.854 13.464 22.753 1.00 55.69 85 GLU A N 1
ATOM 695 C CA . GLU A 1 85 ? 29.278 13.617 23.029 1.00 55.69 85 GLU A CA 1
ATOM 696 C C . GLU A 1 85 ? 29.368 14.763 24.031 1.00 55.69 85 GLU A C 1
ATOM 698 O O . GLU A 1 85 ? 29.493 15.931 23.667 1.00 55.69 85 GLU A O 1
ATOM 703 N N . ASP A 1 86 ? 29.165 14.396 25.295 1.00 54.84 86 ASP A N 1
ATOM 704 C CA . ASP A 1 86 ? 29.696 15.147 26.419 1.00 54.84 86 ASP A CA 1
ATOM 705 C C . ASP A 1 86 ? 31.061 14.546 26.785 1.00 54.84 86 ASP A C 1
ATOM 707 O O . ASP A 1 86 ? 31.223 13.325 26.821 1.00 54.84 86 ASP A O 1
ATOM 711 N N . GLU A 1 87 ? 31.989 15.458 27.048 1.00 53.44 87 GLU A N 1
ATOM 712 C CA . GLU A 1 87 ? 33.303 15.342 27.684 1.00 53.44 87 GLU A CA 1
ATOM 713 C C . GLU A 1 87 ? 34.476 14.544 27.066 1.00 53.44 87 GLU A C 1
ATOM 715 O O . GLU A 1 87 ? 34.429 13.349 26.781 1.00 53.44 87 GLU A O 1
ATOM 720 N N . SER A 1 88 ? 35.621 15.245 27.124 1.00 47.19 88 SER A N 1
ATOM 721 C CA . SER A 1 88 ? 37.019 14.799 27.271 1.00 47.19 88 SER A CA 1
ATOM 722 C C . SER A 1 88 ? 37.844 14.474 26.013 1.00 47.19 88 SER A C 1
ATOM 724 O O . SER A 1 88 ? 37.969 13.326 25.600 1.00 47.19 88 SER A O 1
ATOM 726 N N . GLN A 1 89 ? 38.531 15.484 25.458 1.00 41.69 89 GLN A N 1
ATOM 727 C CA . GLN A 1 89 ? 39.892 15.905 25.861 1.00 41.69 89 GLN A CA 1
ATOM 728 C C . GLN A 1 89 ? 40.295 17.230 25.200 1.00 41.69 89 GLN A C 1
ATOM 730 O O . GLN A 1 89 ? 39.912 17.455 24.032 1.00 41.69 89 GLN A O 1
#

Mean predicted aligned error: 7.49 Å

Foldseek 3Di:
DDPPLLPPDLPDPSVVVNLVVVLVQLCVQQDDPQWHQQQAVVSVSHDTDGSVVSSVSCSVGGHDPPPPAVVNRHDDDPPPPPPPPDDDD